Protein AF-A0A6B0SJU5-F1 (afdb_monomer_lite)

Organism: NCBI:txid72004

Sequence (114 aa):
METQFSVLLPSLSCCSQLTTFSFCGNPMSMAVLESLLHHTMGLSELSHVLYPAALESYEDVCSILHLGLLAQQHAGVKHLLCESGQLSMVWFSTNPCPHCGDQIFYDTEPILCP

InterPro domains:
  IPR050694 LRRC14/PRAME [PTHR14224] (2-102)
  IPR060377 PRAME-like, C-terminal LRR domain [PF27089] (2-110)

pLDDT: mean 80.12, std 11.14, range [38.16, 92.38]

Structure (mmCIF, N/CA/C/O backbone):
data_AF-A0A6B0SJU5-F1
#
_entry.id   AF-A0A6B0SJU5-F1
#
loop_
_atom_site.group_PDB
_atom_site.id
_atom_site.type_symbol
_atom_site.label_atom_id
_atom_site.label_alt_id
_atom_site.label_comp_id
_atom_site.label_asym_id
_atom_site.label_entity_id
_atom_site.label_seq_id
_atom_site.pdbx_PDB_ins_code
_atom_site.Cartn_x
_atom_site.Cartn_y
_atom_site.Cartn_z
_atom_site.occupancy
_atom_site.B_iso_or_equiv
_atom_site.auth_seq_id
_atom_site.auth_comp_id
_atom_site.auth_asym_id
_atom_site.auth_atom_id
_atom_site.pdbx_PDB_model_num
ATOM 1 N N . MET A 1 1 ? -4.813 1.555 -18.867 1.00 48.16 1 MET A N 1
ATOM 2 C CA . MET A 1 1 ? -4.777 0.438 -17.898 1.00 48.16 1 MET A CA 1
ATOM 3 C C . MET A 1 1 ? -5.084 0.946 -16.493 1.00 48.16 1 MET A C 1
ATOM 5 O O . MET A 1 1 ? -5.944 0.373 -15.849 1.00 48.16 1 MET A O 1
ATOM 9 N N . GLU A 1 2 ? -4.522 2.086 -16.079 1.00 57.44 2 GLU A N 1
ATOM 10 C CA . GLU A 1 2 ? -4.786 2.705 -14.764 1.00 57.44 2 GLU A CA 1
ATOM 11 C C . GLU A 1 2 ? -6.209 3.244 -14.549 1.00 57.44 2 GLU A C 1
ATOM 13 O O . GLU A 1 2 ? -6.721 3.248 -13.435 1.00 57.44 2 GLU A O 1
ATOM 18 N N . THR A 1 3 ? -6.896 3.625 -15.627 1.00 57.91 3 THR A N 1
ATOM 19 C CA . THR A 1 3 ? -8.254 4.196 -15.590 1.00 57.91 3 THR A CA 1
ATOM 20 C C . THR A 1 3 ? -9.314 3.237 -15.028 1.00 57.91 3 THR A C 1
ATOM 22 O O . THR A 1 3 ? -10.391 3.678 -14.642 1.00 57.91 3 THR A O 1
ATOM 25 N N . GLN A 1 4 ? -9.037 1.927 -14.979 1.00 69.88 4 GLN A N 1
ATOM 26 C CA . GLN A 1 4 ? -9.980 0.944 -14.434 1.00 69.88 4 GLN A CA 1
ATOM 27 C C . GLN A 1 4 ? -9.996 0.929 -12.901 1.00 69.88 4 GLN A C 1
ATOM 29 O O . GLN A 1 4 ? -11.027 0.618 -12.313 1.00 69.88 4 GLN A O 1
ATOM 34 N N . PHE A 1 5 ? -8.903 1.314 -12.235 1.00 72.00 5 PHE A N 1
ATOM 35 C CA . PHE A 1 5 ? -8.843 1.295 -10.771 1.00 72.00 5 PHE A CA 1
ATOM 36 C C . PHE A 1 5 ? -9.702 2.385 -10.141 1.00 72.00 5 PHE A C 1
ATOM 38 O O . PHE A 1 5 ? -10.348 2.145 -9.122 1.00 72.00 5 PHE A O 1
ATOM 45 N N . SER A 1 6 ? -9.814 3.538 -10.803 1.00 73.94 6 SER A N 1
ATOM 46 C CA . SER A 1 6 ? -10.707 4.619 -10.381 1.00 73.94 6 SER A CA 1
ATOM 47 C C . SER A 1 6 ? -12.173 4.181 -10.279 1.00 73.94 6 SER A C 1
ATOM 49 O O . SER A 1 6 ? -12.931 4.778 -9.523 1.00 73.94 6 SER A O 1
ATOM 51 N N . VAL A 1 7 ? -12.573 3.118 -10.987 1.00 83.19 7 VAL A N 1
ATOM 52 C CA . VAL A 1 7 ? -13.932 2.557 -10.922 1.00 83.19 7 VAL A CA 1
ATOM 53 C C . VAL A 1 7 ? -14.192 1.837 -9.594 1.00 83.19 7 VAL A C 1
ATOM 55 O O . VAL A 1 7 ? -15.330 1.797 -9.132 1.00 83.19 7 VAL A O 1
ATOM 58 N N . LEU A 1 8 ? -13.154 1.288 -8.954 1.00 83.44 8 LEU A N 1
ATOM 59 C CA . LEU A 1 8 ? -13.279 0.577 -7.678 1.00 83.44 8 LEU A CA 1
ATOM 60 C C . LEU A 1 8 ? -13.319 1.529 -6.479 1.00 83.44 8 LEU A C 1
ATOM 62 O O . LEU A 1 8 ? -13.942 1.197 -5.470 1.00 83.44 8 LEU A O 1
ATOM 66 N N . LEU A 1 9 ? -12.701 2.710 -6.597 1.00 83.94 9 LEU A N 1
ATOM 67 C CA . LEU A 1 9 ? -12.540 3.668 -5.497 1.00 83.94 9 LEU A CA 1
ATOM 68 C C . LEU A 1 9 ? -13.853 4.013 -4.774 1.00 83.94 9 LEU A C 1
ATOM 70 O O . LEU A 1 9 ? -13.870 3.919 -3.547 1.00 83.94 9 LEU A O 1
ATOM 74 N N . PRO A 1 10 ? -14.973 4.316 -5.468 1.00 86.25 10 PRO A N 1
ATOM 75 C CA . PRO A 1 10 ? -16.219 4.656 -4.784 1.00 86.25 10 PRO A CA 1
ATOM 76 C C . PRO A 1 10 ? -16.771 3.496 -3.956 1.00 86.25 10 PRO A C 1
ATOM 78 O O . PRO A 1 10 ? -17.272 3.704 -2.857 1.00 86.25 10 PRO A O 1
ATOM 81 N N . SER A 1 11 ? -16.658 2.266 -4.469 1.00 88.69 11 SER A N 1
ATOM 82 C CA . SER A 1 11 ? -17.132 1.076 -3.753 1.00 88.69 11 SER A CA 1
ATOM 83 C C . SER A 1 11 ? -16.261 0.790 -2.531 1.00 88.69 11 SER A C 1
ATOM 85 O O . SER A 1 11 ? -16.774 0.396 -1.489 1.00 88.69 11 SER A O 1
ATOM 87 N N . LEU A 1 12 ? -14.953 1.034 -2.646 1.00 87.75 12 LEU A N 1
ATOM 88 C CA . LEU A 1 12 ? -13.981 0.837 -1.574 1.00 87.75 12 LEU A CA 1
ATOM 89 C C . LEU A 1 12 ? -14.233 1.774 -0.389 1.00 87.75 12 LEU A C 1
ATOM 91 O O . LEU A 1 12 ? -14.229 1.319 0.751 1.00 87.75 12 LEU A O 1
ATOM 95 N N . SER A 1 13 ? -14.543 3.048 -0.650 1.00 86.44 13 SER A N 1
ATOM 96 C CA . SER A 1 13 ? -14.890 4.023 0.394 1.00 86.44 13 SER A CA 1
ATOM 97 C C . SER A 1 13 ? -16.158 3.662 1.179 1.00 86.44 13 SER A C 1
ATOM 99 O O . SER A 1 13 ? -16.361 4.168 2.280 1.00 86.44 13 SER A O 1
ATOM 101 N N . CYS A 1 14 ? -17.016 2.787 0.646 1.00 88.81 14 CYS A N 1
ATOM 102 C CA . CYS A 1 14 ? -18.222 2.319 1.333 1.00 88.81 14 CYS A CA 1
ATOM 103 C C . CYS A 1 14 ? -17.979 1.107 2.250 1.00 88.81 14 CYS A C 1
ATOM 105 O O . CYS A 1 14 ? -18.883 0.708 2.987 1.00 88.81 14 CYS A O 1
ATOM 107 N N . CYS A 1 15 ? -16.790 0.503 2.226 1.00 90.88 15 CYS A N 1
ATOM 108 C CA . CYS A 1 15 ? -16.480 -0.707 2.983 1.00 90.88 15 CYS A CA 1
ATOM 109 C C . CYS A 1 15 ? -16.106 -0.396 4.444 1.00 90.88 15 CYS A C 1
ATOM 111 O O . CYS A 1 15 ? -14.963 -0.580 4.849 1.00 90.88 15 CYS A O 1
ATOM 113 N N . SER A 1 16 ? -17.071 0.036 5.260 1.00 88.69 16 SER A N 1
ATOM 114 C CA . SER A 1 16 ? -16.832 0.503 6.642 1.00 88.69 16 SER A CA 1
ATOM 115 C C . SER A 1 16 ? -16.213 -0.525 7.599 1.00 88.69 16 SER A C 1
ATOM 117 O O . SER A 1 16 ? -15.637 -0.138 8.606 1.00 88.69 16 SER A O 1
ATOM 119 N N . GLN A 1 17 ? -16.322 -1.820 7.294 1.00 92.19 17 GLN A N 1
ATOM 120 C CA . GLN A 1 17 ? -15.756 -2.915 8.094 1.00 92.19 17 GLN A CA 1
ATOM 121 C C . GLN A 1 17 ? -14.435 -3.456 7.520 1.00 92.19 17 GLN A C 1
ATOM 123 O O . GLN A 1 17 ? -13.963 -4.510 7.942 1.00 92.19 17 GLN A O 1
ATOM 128 N N . LEU A 1 18 ? -13.861 -2.799 6.507 1.00 92.38 18 LEU A N 1
ATOM 129 C CA . LEU A 1 18 ? -12.614 -3.243 5.894 1.00 92.38 18 LEU A CA 1
ATOM 130 C C . LEU A 1 18 ? -11.445 -2.986 6.845 1.00 92.38 18 LEU A C 1
ATOM 132 O O . LEU A 1 18 ? -11.089 -1.840 7.096 1.00 92.38 18 LEU A O 1
ATOM 136 N N . THR A 1 19 ? -10.829 -4.059 7.336 1.00 91.19 19 THR A N 1
ATOM 137 C CA . THR A 1 19 ? -9.701 -3.985 8.277 1.00 91.19 19 THR A CA 1
ATOM 138 C C . THR A 1 19 ? -8.340 -4.101 7.604 1.00 91.19 19 THR A C 1
ATOM 140 O O . THR A 1 19 ? -7.353 -3.543 8.086 1.00 91.19 19 THR A O 1
ATOM 143 N N . THR A 1 20 ? -8.282 -4.810 6.477 1.00 90.31 20 THR A N 1
ATOM 144 C CA . THR A 1 20 ? -7.061 -5.049 5.711 1.00 90.31 20 THR A CA 1
ATOM 145 C C . THR A 1 20 ? -7.322 -4.826 4.233 1.00 90.31 20 THR A C 1
ATOM 147 O O . THR A 1 20 ? -8.302 -5.331 3.685 1.00 90.31 20 THR A O 1
ATOM 150 N N . PHE A 1 21 ? -6.420 -4.105 3.577 1.00 88.25 21 PHE A N 1
ATOM 151 C CA . PHE A 1 21 ? -6.469 -3.857 2.145 1.00 88.25 21 PHE A CA 1
ATOM 152 C C . PHE A 1 21 ? -5.109 -4.143 1.509 1.00 88.25 21 PHE A C 1
ATOM 154 O O . PHE A 1 21 ? -4.077 -3.740 2.037 1.00 88.25 21 PHE A O 1
ATOM 161 N N . SER A 1 22 ? -5.094 -4.845 0.376 1.00 88.12 22 SER A N 1
ATOM 162 C CA . SER A 1 22 ? -3.869 -5.135 -0.368 1.00 88.12 22 SER A CA 1
ATOM 163 C C . SER A 1 22 ? -4.080 -4.888 -1.851 1.00 88.12 22 SER A C 1
ATOM 165 O O . SER A 1 22 ? -5.070 -5.337 -2.429 1.00 88.12 22 SER A O 1
ATOM 167 N N . PHE A 1 23 ? -3.121 -4.198 -2.458 1.00 84.31 23 PHE A N 1
ATOM 168 C CA . PHE A 1 23 ? -3.067 -3.953 -3.896 1.00 84.31 23 PHE A CA 1
ATOM 169 C C . PHE A 1 23 ? -1.802 -4.519 -4.554 1.00 84.31 23 PHE A C 1
ATOM 171 O O . PHE A 1 23 ? -1.508 -4.224 -5.713 1.00 84.31 23 PHE A O 1
ATOM 178 N N . CYS A 1 24 ? -1.057 -5.343 -3.816 1.00 83.06 24 CYS A N 1
ATOM 179 C CA . CYS A 1 24 ? 0.188 -5.968 -4.248 1.00 83.06 24 CYS A CA 1
ATOM 180 C C . CYS A 1 24 ? 0.016 -6.751 -5.557 1.00 83.06 24 CYS A C 1
ATOM 182 O O . CYS A 1 24 ? -1.055 -7.283 -5.850 1.00 83.06 24 CYS A O 1
ATOM 184 N N . GLY A 1 25 ? 1.084 -6.826 -6.352 1.00 77.44 25 GLY A N 1
ATOM 185 C CA . GLY A 1 25 ? 1.071 -7.510 -7.648 1.00 77.44 25 GLY A CA 1
ATOM 186 C C . GLY A 1 25 ? 0.380 -6.750 -8.787 1.00 77.44 25 GLY A C 1
ATOM 187 O O . GLY A 1 25 ? 0.327 -7.274 -9.898 1.00 77.44 25 GLY A O 1
ATOM 188 N N . ASN A 1 26 ? -0.111 -5.528 -8.550 1.00 81.75 26 ASN A N 1
ATOM 189 C CA . ASN A 1 26 ? -0.666 -4.667 -9.593 1.00 81.75 26 ASN A CA 1
ATOM 190 C C . ASN A 1 26 ? 0.296 -3.507 -9.897 1.00 81.75 26 ASN A C 1
ATOM 192 O O . ASN A 1 26 ? 0.717 -2.824 -8.961 1.00 81.75 26 ASN A O 1
ATOM 196 N N . PRO A 1 27 ? 0.618 -3.238 -11.178 1.00 79.25 27 PRO A N 1
ATOM 197 C CA . PRO A 1 27 ? 1.372 -2.046 -11.542 1.00 79.25 27 PRO A CA 1
ATOM 198 C C . PRO A 1 27 ? 0.543 -0.797 -11.226 1.00 79.25 27 PRO A C 1
ATOM 200 O O . PRO A 1 27 ? -0.642 -0.727 -11.560 1.00 79.25 27 PRO A O 1
ATOM 203 N N . MET A 1 28 ? 1.172 0.184 -10.585 1.00 83.81 28 MET A N 1
ATOM 204 C CA . MET A 1 28 ? 0.498 1.372 -10.067 1.00 83.81 28 MET A CA 1
ATOM 205 C C . MET A 1 28 ? 1.402 2.596 -10.203 1.00 83.81 28 MET A C 1
ATOM 207 O O . MET A 1 28 ? 2.549 2.542 -9.773 1.00 83.81 28 MET A O 1
ATOM 211 N N . SER A 1 29 ? 0.901 3.691 -10.774 1.00 86.19 29 SER A N 1
ATOM 212 C CA . SER A 1 29 ? 1.563 4.997 -10.680 1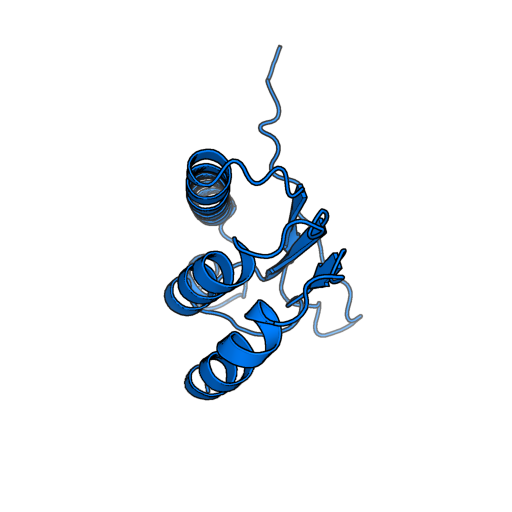.00 86.19 29 SER A CA 1
ATOM 213 C C . SER A 1 29 ? 1.347 5.645 -9.318 1.00 86.19 29 SER A C 1
ATOM 215 O O . SER A 1 29 ? 0.381 5.361 -8.600 1.00 86.19 29 SER A O 1
ATOM 217 N N . MET A 1 30 ? 2.201 6.610 -9.006 1.00 84.00 30 MET A N 1
ATOM 218 C CA . MET A 1 30 ? 2.071 7.440 -7.815 1.00 84.00 30 MET A CA 1
ATOM 219 C C . MET A 1 30 ? 0.717 8.166 -7.765 1.00 84.00 30 MET A C 1
ATOM 221 O O . MET A 1 30 ? 0.095 8.254 -6.710 1.00 84.00 30 MET A O 1
ATOM 225 N N . ALA A 1 31 ? 0.200 8.611 -8.915 1.00 84.94 31 ALA A N 1
ATOM 226 C CA . ALA A 1 31 ? -1.084 9.307 -8.989 1.00 84.94 31 ALA A CA 1
ATOM 227 C C . ALA A 1 31 ? -2.268 8.413 -8.571 1.00 84.94 31 ALA A C 1
ATOM 229 O O . ALA A 1 31 ? -3.195 8.861 -7.892 1.00 84.94 31 ALA A O 1
ATOM 230 N N . VAL A 1 32 ? -2.247 7.132 -8.955 1.00 84.38 32 VAL A N 1
ATOM 231 C CA . VAL A 1 32 ? -3.279 6.169 -8.541 1.00 84.38 32 VAL A CA 1
ATOM 232 C C . VAL A 1 32 ? -3.145 5.831 -7.058 1.00 84.38 32 VAL A C 1
ATOM 234 O O . VAL A 1 32 ? -4.165 5.724 -6.376 1.00 84.38 32 VAL A O 1
ATOM 237 N N . LEU A 1 33 ? -1.916 5.710 -6.547 1.00 85.19 33 LEU A N 1
ATOM 238 C CA . LEU A 1 33 ? -1.650 5.483 -5.125 1.00 85.19 33 LEU A CA 1
ATOM 239 C C . LEU A 1 33 ? -2.220 6.611 -4.251 1.00 85.19 33 LEU A C 1
ATOM 241 O O . LEU A 1 33 ? -2.941 6.342 -3.291 1.00 85.19 33 LEU A O 1
ATOM 245 N N . GLU A 1 34 ? -1.957 7.868 -4.609 1.00 84.00 34 GLU A N 1
ATOM 246 C CA . GLU A 1 34 ? -2.506 9.043 -3.917 1.00 84.00 34 GLU A CA 1
ATOM 247 C C . GLU A 1 34 ? -4.039 9.065 -3.961 1.00 84.00 34 GLU A C 1
ATOM 249 O O . GLU A 1 34 ? -4.701 9.327 -2.954 1.00 84.00 34 GLU A O 1
ATOM 254 N N . SER A 1 35 ? -4.623 8.725 -5.114 1.00 85.94 35 SER A N 1
ATOM 255 C CA . SER A 1 35 ? -6.075 8.626 -5.252 1.00 85.94 35 SER A CA 1
ATOM 256 C C . SER A 1 35 ? -6.663 7.531 -4.357 1.00 85.94 35 SER A C 1
ATOM 258 O O . SER A 1 35 ? -7.679 7.761 -3.700 1.00 85.94 35 SER A O 1
ATOM 260 N N . LEU A 1 36 ? -6.023 6.359 -4.285 1.00 85.62 36 LEU A N 1
ATOM 261 C CA . LEU A 1 36 ? -6.421 5.268 -3.392 1.00 85.62 36 LEU A CA 1
ATOM 262 C C . LEU A 1 36 ? -6.394 5.709 -1.933 1.00 85.62 36 LEU A C 1
ATOM 264 O O . LEU A 1 36 ? -7.390 5.518 -1.240 1.00 85.62 36 LEU A O 1
ATOM 268 N N . LEU A 1 37 ? -5.304 6.346 -1.502 1.00 83.56 37 LEU A N 1
ATOM 269 C CA . LEU A 1 37 ? -5.153 6.862 -0.143 1.00 83.56 37 LEU A CA 1
ATOM 270 C C . LEU A 1 37 ? -6.304 7.782 0.238 1.00 83.56 37 LEU A C 1
ATOM 272 O O . LEU A 1 37 ? -6.981 7.535 1.234 1.00 83.56 37 LEU A O 1
ATOM 276 N N . HIS A 1 38 ? -6.602 8.766 -0.610 1.00 84.44 38 HIS A N 1
ATOM 277 C CA . HIS A 1 38 ? -7.702 9.698 -0.380 1.00 84.44 38 HIS A CA 1
ATOM 278 C C . HIS A 1 38 ? -9.054 8.986 -0.184 1.00 84.44 38 HIS A C 1
ATOM 280 O O . HIS A 1 38 ? -9.874 9.401 0.633 1.00 84.44 38 HIS A O 1
ATOM 286 N N . HIS A 1 39 ? -9.300 7.895 -0.913 1.00 85.62 39 HIS A N 1
ATOM 287 C CA . HIS A 1 39 ? -10.554 7.142 -0.826 1.00 85.62 39 HIS A CA 1
ATOM 288 C C . HIS A 1 39 ? -10.594 6.142 0.337 1.00 85.62 39 HIS A C 1
ATOM 290 O O . HIS A 1 39 ? -11.689 5.786 0.781 1.00 85.62 39 HIS A O 1
ATOM 296 N N . THR A 1 40 ? -9.442 5.703 0.848 1.00 83.62 40 THR A N 1
ATOM 297 C CA . THR A 1 40 ? -9.343 4.797 2.004 1.00 83.62 40 THR A CA 1
ATOM 298 C C . THR A 1 40 ? -9.217 5.523 3.344 1.00 83.62 40 THR A C 1
ATOM 300 O O . THR A 1 40 ? -9.469 4.910 4.380 1.00 83.62 40 THR A O 1
ATOM 303 N N . MET A 1 41 ? -8.905 6.826 3.344 1.00 80.25 41 MET A N 1
ATOM 304 C CA . MET A 1 41 ? -8.784 7.649 4.561 1.00 80.25 41 MET A CA 1
ATOM 305 C C . MET A 1 41 ? -10.059 7.693 5.416 1.00 80.25 41 MET A C 1
ATOM 307 O O . MET A 1 41 ? -9.989 7.835 6.632 1.00 80.25 41 MET A O 1
ATOM 311 N N . GLY A 1 42 ? -11.235 7.534 4.801 1.00 80.12 42 GLY A N 1
ATOM 312 C CA . GLY A 1 42 ? -12.520 7.507 5.509 1.00 80.12 42 GLY A CA 1
ATOM 313 C C . GLY A 1 42 ? -12.869 6.170 6.178 1.00 80.12 42 GLY A C 1
ATOM 314 O O . GLY A 1 42 ? -13.910 6.075 6.828 1.00 80.12 42 GLY A O 1
ATOM 315 N N . LEU A 1 43 ? -12.050 5.129 6.006 1.00 87.62 43 LEU A N 1
ATOM 316 C CA . LEU A 1 43 ? -12.321 3.789 6.530 1.00 87.62 43 LEU A CA 1
ATOM 317 C C . LEU A 1 43 ? -11.758 3.652 7.951 1.00 87.62 43 LEU A C 1
ATOM 319 O O . LEU A 1 43 ? -10.573 3.381 8.135 1.00 87.62 43 LEU A O 1
ATOM 323 N N . SER A 1 44 ? -12.615 3.832 8.962 1.00 84.31 44 SER A N 1
ATOM 324 C CA . SER A 1 44 ? -12.209 3.867 10.378 1.00 84.31 44 SER A CA 1
ATOM 325 C C . SER A 1 44 ? -11.609 2.558 10.892 1.00 84.31 44 SER A C 1
ATOM 327 O O . SER A 1 44 ? -10.735 2.588 11.752 1.00 84.31 44 SER A O 1
ATOM 329 N N . GLU A 1 45 ? -12.059 1.419 10.363 1.00 89.06 45 GLU A N 1
ATOM 330 C CA . GLU A 1 45 ? -11.589 0.091 10.779 1.00 89.06 45 GLU A CA 1
ATOM 331 C C . GLU A 1 45 ? -10.311 -0.353 10.048 1.00 89.06 45 GLU A C 1
ATOM 333 O O . GLU A 1 45 ? -9.725 -1.386 10.387 1.00 89.06 45 GLU A O 1
ATOM 338 N N . LEU A 1 46 ? -9.857 0.415 9.048 1.00 88.44 46 LEU A N 1
ATOM 339 C CA . LEU A 1 46 ? -8.706 0.057 8.230 1.00 88.44 46 LEU A CA 1
ATOM 340 C C . LEU A 1 46 ? -7.416 0.197 9.041 1.00 88.44 46 LEU A C 1
ATOM 342 O O . LEU A 1 46 ? -6.924 1.295 9.299 1.00 88.44 46 LEU A O 1
ATOM 346 N N . SER A 1 47 ? -6.843 -0.940 9.420 1.00 87.00 47 SER A N 1
ATOM 347 C CA . SER A 1 47 ? -5.651 -1.015 10.272 1.00 87.00 47 SER A CA 1
ATOM 348 C C . SER A 1 47 ? -4.400 -1.423 9.504 1.00 87.00 47 SER A C 1
ATOM 350 O O . SER A 1 47 ? -3.298 -1.082 9.919 1.00 87.00 47 SER A O 1
ATOM 352 N N . HIS A 1 48 ? -4.557 -2.118 8.378 1.00 86.88 48 HIS A N 1
ATOM 353 C CA . HIS A 1 48 ? -3.451 -2.707 7.629 1.00 86.88 48 HIS A CA 1
ATOM 354 C C . HIS A 1 48 ? -3.613 -2.446 6.137 1.00 86.88 48 HIS A C 1
ATOM 356 O O . HIS A 1 48 ? -4.608 -2.861 5.537 1.00 86.88 48 HIS A O 1
ATOM 362 N N . VAL A 1 49 ? -2.626 -1.796 5.524 1.00 87.06 49 VAL A N 1
ATOM 363 C CA . VAL A 1 49 ? -2.651 -1.502 4.094 1.00 87.06 49 VAL A CA 1
ATOM 364 C C . VAL A 1 49 ? -1.340 -1.885 3.429 1.00 87.06 49 VAL A C 1
ATOM 366 O O . VAL A 1 49 ? -0.263 -1.482 3.856 1.00 87.06 49 VAL A O 1
ATOM 369 N N . LEU A 1 50 ? -1.445 -2.671 2.361 1.00 87.81 50 LEU A N 1
ATOM 370 C CA . LEU A 1 50 ? -0.314 -3.084 1.546 1.00 87.81 50 LEU A CA 1
ATOM 371 C C . LEU A 1 50 ? -0.442 -2.474 0.153 1.00 87.81 50 LEU A C 1
ATOM 373 O O . LEU A 1 50 ? -1.301 -2.878 -0.638 1.00 87.81 50 LEU A O 1
ATOM 377 N N . TYR A 1 51 ? 0.428 -1.517 -0.148 1.00 87.06 51 TYR A N 1
ATOM 378 C CA . TYR A 1 51 ? 0.516 -0.885 -1.457 1.00 87.06 51 TYR A CA 1
ATOM 379 C C . TYR A 1 51 ? 1.646 -1.510 -2.283 1.00 87.06 51 TYR A C 1
ATOM 381 O O . TYR A 1 51 ? 2.667 -1.912 -1.728 1.00 87.06 51 TYR A O 1
ATOM 389 N N . PRO A 1 52 ? 1.517 -1.611 -3.611 1.00 87.12 52 PRO A N 1
ATOM 390 C CA . PRO A 1 52 ? 2.666 -1.876 -4.461 1.00 87.12 52 PRO A CA 1
ATOM 391 C C . PRO A 1 52 ? 3.600 -0.662 -4.437 1.00 87.12 52 PRO A C 1
ATOM 393 O O . PRO A 1 52 ? 3.149 0.480 -4.333 1.00 87.12 52 PRO A O 1
ATOM 396 N N . ALA A 1 53 ? 4.905 -0.896 -4.555 1.00 87.12 53 ALA A N 1
ATOM 397 C CA . ALA A 1 53 ? 5.827 0.172 -4.918 1.00 87.12 53 ALA A CA 1
ATOM 398 C C . ALA A 1 53 ? 5.363 0.798 -6.239 1.00 87.12 53 ALA A C 1
ATOM 400 O O . ALA A 1 53 ? 5.050 0.072 -7.190 1.00 87.12 53 ALA A O 1
ATOM 401 N N . ALA A 1 54 ? 5.294 2.129 -6.298 1.00 87.81 54 ALA A N 1
ATOM 402 C CA .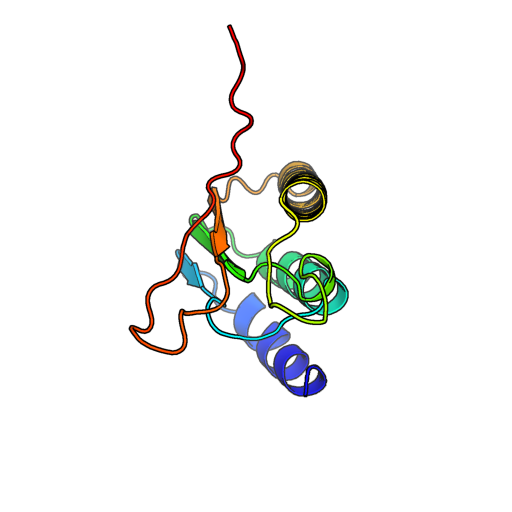 ALA A 1 54 ? 4.822 2.767 -7.515 1.00 87.81 54 ALA A CA 1
ATOM 403 C C . ALA A 1 54 ? 5.833 2.555 -8.653 1.00 87.81 54 ALA A C 1
ATOM 405 O O . ALA A 1 54 ? 7.035 2.413 -8.410 1.00 87.81 54 ALA A O 1
ATOM 406 N N . LEU A 1 55 ? 5.355 2.547 -9.895 1.00 86.31 55 LEU A N 1
ATOM 407 C CA . LEU A 1 55 ? 6.174 2.327 -11.090 1.00 86.31 55 LEU A CA 1
ATOM 408 C C . LEU A 1 55 ? 7.353 3.303 -11.174 1.00 86.31 55 LEU A C 1
ATOM 410 O O . LEU A 1 55 ? 8.436 2.927 -11.605 1.00 86.31 55 LEU A O 1
ATOM 414 N N . GLU A 1 56 ? 7.167 4.524 -10.685 1.00 87.69 56 GLU A N 1
ATOM 415 C CA . GLU A 1 56 ? 8.179 5.577 -10.634 1.00 87.69 56 GLU A CA 1
ATOM 416 C C . GLU A 1 56 ? 9.350 5.255 -9.693 1.00 87.69 56 GLU A C 1
ATOM 418 O O . GLU A 1 56 ? 10.408 5.867 -9.805 1.00 87.69 56 GLU A O 1
ATOM 423 N N . SER A 1 57 ? 9.185 4.293 -8.781 1.00 86.06 57 SER A N 1
ATOM 424 C CA . SER A 1 57 ? 10.261 3.805 -7.910 1.00 86.06 57 SER A CA 1
ATOM 425 C C . SER A 1 57 ? 11.119 2.722 -8.562 1.00 86.06 57 SER A C 1
ATOM 427 O O . SER A 1 57 ? 12.086 2.274 -7.946 1.00 86.06 57 SER A O 1
ATOM 429 N N . TYR A 1 58 ? 10.795 2.281 -9.778 1.00 84.56 58 TYR A N 1
ATOM 430 C CA . TYR A 1 58 ? 11.559 1.272 -10.500 1.00 84.56 58 TYR A CA 1
ATOM 431 C C . TYR A 1 58 ? 12.479 1.887 -11.552 1.00 84.56 58 TYR A C 1
ATOM 433 O O . TYR A 1 58 ? 12.113 2.813 -12.271 1.00 84.56 58 TYR A O 1
ATOM 441 N N . GLU A 1 59 ? 13.668 1.307 -11.697 1.00 79.38 59 GLU A N 1
ATOM 442 C CA . GLU A 1 59 ? 14.513 1.546 -12.861 1.00 79.38 59 GLU A CA 1
ATOM 443 C C . GLU A 1 59 ? 13.954 0.784 -14.076 1.00 79.38 59 GLU A C 1
ATOM 445 O O . GLU A 1 59 ? 13.842 -0.449 -14.062 1.00 79.38 59 GLU A O 1
ATOM 450 N N . ASP A 1 60 ? 13.634 1.542 -15.129 1.00 68.25 60 ASP A N 1
ATOM 451 C CA . ASP A 1 60 ? 12.857 1.164 -16.327 1.00 68.25 60 ASP A CA 1
ATOM 452 C C . ASP A 1 60 ? 13.325 -0.136 -17.021 1.00 68.25 60 ASP A C 1
ATOM 454 O O . ASP A 1 60 ? 12.539 -0.864 -17.620 1.00 68.25 60 ASP A O 1
ATOM 458 N N . VAL A 1 61 ? 14.613 -0.478 -16.911 1.00 57.28 61 VAL A N 1
ATOM 459 C CA . VAL A 1 61 ? 15.228 -1.571 -17.687 1.00 57.28 61 VAL A CA 1
ATOM 460 C C . VAL A 1 61 ? 15.296 -2.900 -16.925 1.00 57.28 61 VAL A C 1
ATOM 462 O O . VAL A 1 61 ? 15.288 -3.960 -17.548 1.00 57.28 61 VAL A O 1
ATOM 465 N N . CYS A 1 62 ? 15.343 -2.878 -15.589 1.00 61.03 62 CYS A N 1
ATOM 466 C CA . CYS A 1 62 ? 15.631 -4.082 -14.795 1.00 61.03 62 CYS A CA 1
ATOM 467 C C . CYS A 1 62 ? 14.600 -4.380 -13.700 1.00 61.03 62 CYS A C 1
ATOM 469 O O . CYS A 1 62 ? 14.784 -5.344 -12.959 1.00 61.03 62 CYS A O 1
ATOM 471 N N . SER A 1 63 ? 13.544 -3.562 -13.554 1.00 70.69 63 SER A N 1
ATOM 472 C CA . SER A 1 63 ? 12.624 -3.649 -12.403 1.00 70.69 63 SER A CA 1
ATOM 473 C C . SER A 1 63 ? 13.365 -3.621 -11.057 1.00 70.69 63 SER A C 1
ATOM 475 O O . SER A 1 63 ? 12.902 -4.180 -10.062 1.00 70.69 63 SER A O 1
ATOM 477 N N . ILE A 1 64 ? 14.528 -2.963 -11.025 1.00 78.69 64 ILE A N 1
ATOM 478 C CA . ILE A 1 64 ? 15.289 -2.744 -9.799 1.00 78.69 64 ILE A CA 1
ATOM 479 C C . ILE A 1 64 ? 14.591 -1.626 -9.041 1.00 78.69 64 ILE A C 1
ATOM 481 O O . ILE A 1 64 ? 14.333 -0.557 -9.592 1.00 78.69 64 ILE A O 1
ATOM 485 N N . LEU A 1 65 ? 14.259 -1.895 -7.783 1.00 83.81 65 LEU A N 1
ATOM 486 C CA . LEU A 1 65 ? 13.593 -0.927 -6.930 1.00 83.81 65 LEU A CA 1
ATOM 487 C C . LEU A 1 65 ? 14.607 0.081 -6.382 1.00 83.81 65 LEU A C 1
ATOM 489 O O . LEU A 1 65 ? 15.530 -0.283 -5.651 1.00 83.81 65 LEU A O 1
ATOM 493 N N . HIS A 1 66 ? 14.402 1.357 -6.685 1.00 87.38 66 HIS A N 1
ATOM 494 C CA . HIS A 1 66 ? 15.189 2.443 -6.130 1.00 87.38 66 HIS A CA 1
ATOM 495 C C . HIS A 1 66 ? 14.701 2.770 -4.711 1.00 87.38 66 HIS A C 1
ATOM 497 O O . HIS A 1 66 ? 13.777 3.560 -4.501 1.00 87.38 66 HIS A O 1
ATOM 503 N N . LEU A 1 67 ? 15.356 2.174 -3.711 1.00 83.25 67 LEU A N 1
ATOM 504 C CA . LEU A 1 67 ? 14.963 2.267 -2.297 1.00 83.25 67 LEU A CA 1
ATOM 505 C C . LEU A 1 67 ? 14.826 3.708 -1.781 1.00 83.25 67 LEU A C 1
ATOM 507 O O . LEU A 1 67 ? 13.980 3.975 -0.934 1.00 83.25 67 LEU A O 1
ATOM 511 N N . GLY A 1 68 ? 15.612 4.654 -2.308 1.00 85.12 68 GLY A N 1
ATOM 512 C CA . GLY A 1 68 ? 15.492 6.066 -1.937 1.00 85.12 68 GLY A CA 1
ATOM 513 C C . GLY A 1 68 ? 14.188 6.719 -2.412 1.00 85.12 68 GLY A C 1
ATOM 514 O O . 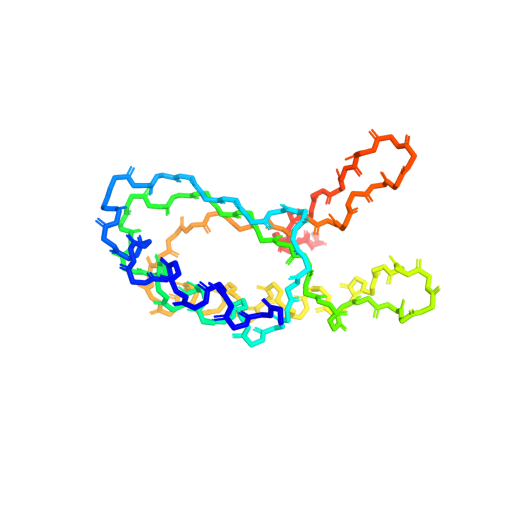GLY A 1 68 ? 13.621 7.531 -1.688 1.00 85.12 68 GLY A O 1
ATOM 515 N N . LEU A 1 69 ? 13.683 6.331 -3.591 1.00 86.69 69 LEU A N 1
ATOM 516 C CA . LEU A 1 69 ? 12.409 6.839 -4.117 1.00 86.69 69 LEU A CA 1
ATOM 517 C C . LEU A 1 69 ? 11.252 6.177 -3.374 1.00 86.69 69 LEU A C 1
ATOM 519 O O . LEU A 1 69 ? 10.336 6.863 -2.935 1.00 86.69 69 LEU A O 1
ATOM 523 N N . LEU A 1 70 ? 11.361 4.872 -3.110 1.00 86.12 70 LEU A N 1
ATOM 524 C CA . LEU A 1 70 ? 10.405 4.157 -2.271 1.00 86.12 70 LEU A CA 1
ATOM 525 C C . LEU A 1 70 ? 10.267 4.799 -0.882 1.00 86.12 70 LEU A C 1
ATOM 527 O O . LEU A 1 70 ? 9.156 5.018 -0.406 1.00 86.12 70 LEU A O 1
ATOM 531 N N . ALA A 1 71 ? 11.388 5.142 -0.242 1.00 85.19 71 ALA A N 1
ATOM 532 C CA . ALA A 1 71 ? 11.379 5.802 1.061 1.00 85.19 71 ALA A CA 1
ATOM 533 C C . ALA A 1 71 ? 10.688 7.177 1.011 1.00 85.19 71 ALA A C 1
ATOM 535 O O . ALA A 1 71 ? 9.937 7.518 1.925 1.00 85.19 71 ALA A O 1
ATOM 536 N N . GLN A 1 72 ? 10.897 7.950 -0.062 1.00 85.69 72 GLN A N 1
ATOM 537 C CA . GLN A 1 72 ? 10.193 9.218 -0.281 1.00 85.69 72 GLN A CA 1
ATOM 538 C C . GLN A 1 72 ? 8.687 9.010 -0.468 1.00 85.69 72 GLN A C 1
ATOM 540 O O . GLN A 1 72 ? 7.896 9.732 0.138 1.00 85.69 72 GLN A O 1
ATOM 545 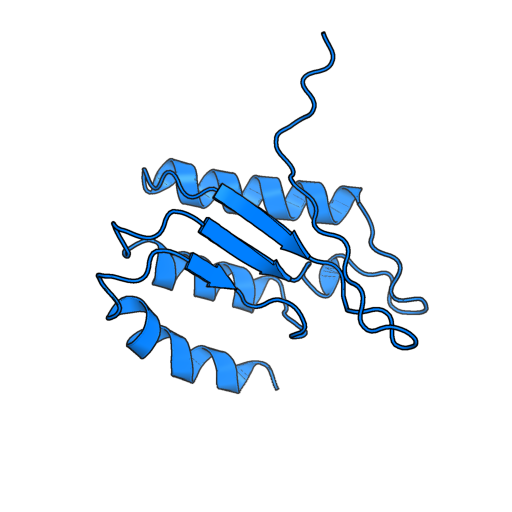N N . GLN A 1 73 ? 8.287 8.005 -1.251 1.00 83.81 73 GLN A N 1
ATOM 546 C CA . GLN A 1 73 ? 6.879 7.656 -1.441 1.00 83.81 73 GLN A CA 1
ATOM 547 C C . GLN A 1 73 ? 6.228 7.281 -0.115 1.00 83.81 73 GLN A C 1
ATOM 549 O O . GLN A 1 73 ? 5.205 7.854 0.252 1.00 83.81 73 GLN A O 1
ATOM 554 N N . HIS A 1 74 ? 6.857 6.391 0.651 1.00 83.50 74 HIS A N 1
ATOM 555 C CA . HIS A 1 74 ? 6.349 6.001 1.958 1.00 83.50 74 HIS A CA 1
ATOM 556 C C . HIS A 1 74 ? 6.232 7.188 2.920 1.00 83.50 74 HIS A C 1
ATOM 558 O O . HIS A 1 74 ? 5.225 7.311 3.615 1.00 83.50 74 HIS A O 1
ATOM 564 N N . ALA A 1 75 ? 7.217 8.092 2.945 1.00 85.31 75 ALA A N 1
ATOM 565 C CA . ALA A 1 75 ? 7.140 9.300 3.760 1.00 85.31 75 ALA A CA 1
ATOM 566 C C . ALA A 1 75 ? 5.940 10.184 3.374 1.00 85.31 75 ALA A C 1
ATOM 568 O O . ALA A 1 75 ? 5.243 10.672 4.264 1.00 85.31 75 ALA A O 1
ATOM 569 N N . GLY A 1 76 ? 5.663 10.343 2.075 1.00 85.62 76 GLY A N 1
ATOM 570 C CA . GLY A 1 76 ? 4.492 11.071 1.579 1.00 85.62 76 GLY A CA 1
ATOM 571 C C . GLY A 1 76 ? 3.172 10.418 1.996 1.00 85.62 76 GLY A C 1
ATOM 572 O O . GLY A 1 76 ? 2.296 11.086 2.541 1.00 85.62 76 GLY A O 1
ATOM 573 N N . VAL A 1 77 ? 3.059 9.097 1.833 1.00 83.50 77 VAL A N 1
ATOM 574 C CA . VAL A 1 77 ? 1.879 8.330 2.262 1.00 83.50 77 VAL A CA 1
ATOM 575 C C . VAL A 1 77 ? 1.650 8.449 3.768 1.00 83.50 77 VAL A C 1
ATOM 577 O O . VAL A 1 77 ? 0.541 8.740 4.213 1.00 83.50 77 VAL A O 1
ATOM 580 N N . LYS A 1 78 ? 2.707 8.274 4.563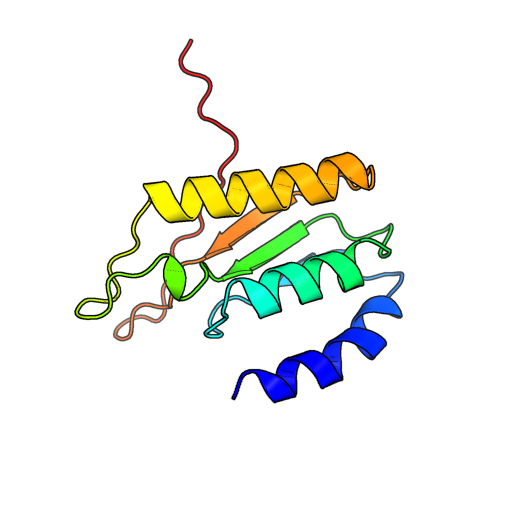 1.00 82.19 78 LYS A N 1
ATOM 581 C CA . LYS A 1 78 ? 2.638 8.388 6.020 1.00 82.19 78 LYS A CA 1
ATOM 582 C C . LYS A 1 78 ? 2.216 9.789 6.454 1.00 82.19 78 LYS A C 1
ATOM 584 O O . LYS A 1 78 ? 1.426 9.915 7.383 1.00 82.19 78 LYS A O 1
ATOM 589 N N . HIS A 1 79 ? 2.706 10.829 5.779 1.00 83.81 79 HIS A N 1
ATOM 590 C CA . HIS A 1 79 ? 2.307 12.204 6.060 1.00 83.81 79 HIS A CA 1
ATOM 591 C C . HIS A 1 79 ? 0.799 12.410 5.861 1.00 83.81 79 HIS A C 1
ATOM 593 O O . HIS A 1 79 ? 0.138 12.874 6.787 1.00 83.81 79 HIS A O 1
ATOM 599 N N . LEU A 1 80 ? 0.247 11.967 4.726 1.00 81.94 80 LEU A N 1
ATOM 600 C CA . LEU A 1 80 ? -1.191 12.061 4.434 1.00 81.94 80 LEU A CA 1
ATOM 601 C C . LEU A 1 80 ? -2.046 11.317 5.472 1.00 81.94 80 LEU A C 1
ATOM 603 O O . LEU A 1 80 ? -3.062 11.830 5.943 1.00 81.94 80 LEU A O 1
ATOM 607 N N . LEU A 1 81 ? -1.615 10.120 5.879 1.00 79.38 81 LEU A N 1
ATOM 608 C CA . LEU A 1 81 ? -2.308 9.351 6.914 1.00 79.38 81 LEU A CA 1
ATOM 609 C C . LEU A 1 81 ? -2.262 10.060 8.271 1.00 79.38 81 LEU A C 1
ATOM 611 O O . LEU A 1 81 ? -3.297 10.188 8.928 1.00 79.38 81 LEU A O 1
ATOM 615 N N . CYS A 1 82 ? -1.104 10.605 8.658 1.00 81.00 82 CYS A N 1
ATOM 616 C CA . CYS A 1 82 ? -0.972 11.406 9.873 1.00 81.00 82 CYS A CA 1
ATOM 617 C C . CYS A 1 82 ? -1.893 12.634 9.866 1.00 81.00 82 CYS A C 1
ATOM 619 O O . CYS A 1 82 ? -2.531 12.903 10.882 1.00 81.00 82 CYS A O 1
ATOM 621 N N . GLU A 1 83 ? -2.002 13.356 8.746 1.00 81.38 83 GLU A N 1
ATOM 622 C CA . GLU A 1 83 ? -2.902 14.512 8.622 1.00 81.38 83 GLU A CA 1
ATOM 623 C C . GLU A 1 83 ? -4.381 14.129 8.780 1.00 81.38 83 GLU A C 1
ATOM 625 O O . GLU A 1 83 ? -5.162 14.897 9.338 1.00 81.38 83 GLU A O 1
ATOM 630 N N . SER A 1 84 ? -4.766 12.922 8.356 1.00 75.38 84 SER A N 1
ATOM 631 C CA . SER A 1 84 ? -6.128 12.403 8.558 1.00 75.38 84 SER A CA 1
ATOM 632 C C . SER A 1 84 ? -6.410 11.833 9.944 1.00 75.38 84 SER A C 1
ATOM 634 O O . SER A 1 84 ? -7.556 11.507 10.247 1.00 75.38 84 SER A O 1
ATOM 636 N N . GLY A 1 85 ? -5.385 11.687 10.788 1.00 75.56 85 GLY A N 1
ATOM 637 C CA . GLY A 1 85 ? -5.498 10.996 12.072 1.00 75.56 85 GLY A CA 1
ATOM 638 C C . GLY A 1 85 ? -5.694 9.479 11.948 1.00 75.56 85 GLY A C 1
ATOM 639 O O . GLY A 1 85 ? -6.007 8.827 12.944 1.00 75.56 85 GLY A O 1
ATOM 640 N N . GLN A 1 86 ? -5.511 8.909 10.753 1.00 74.31 86 GLN A N 1
ATOM 641 C CA . GLN A 1 86 ? -5.618 7.475 10.518 1.00 74.31 86 GLN A CA 1
ATOM 642 C C . GLN A 1 86 ? -4.320 6.774 10.945 1.00 74.31 86 GLN A C 1
ATOM 644 O O . GLN A 1 86 ? -3.228 7.109 10.488 1.00 74.31 86 GLN A O 1
ATOM 649 N N . LEU A 1 87 ? -4.438 5.784 11.831 1.00 66.44 87 LEU A N 1
ATOM 650 C CA . LEU A 1 87 ? -3.317 4.992 12.351 1.00 66.44 87 LEU A CA 1
ATOM 651 C C . LEU A 1 87 ? -3.232 3.632 11.645 1.00 66.44 87 LEU A C 1
ATOM 653 O O . LEU A 1 87 ? -3.247 2.585 12.291 1.00 66.44 87 LEU A O 1
ATOM 657 N N . SER A 1 88 ? -3.184 3.638 10.314 1.00 76.56 88 SER A N 1
ATOM 658 C CA . SER A 1 88 ? -3.002 2.406 9.541 1.00 76.56 88 SER A CA 1
ATOM 659 C C . SER A 1 88 ? -1.520 2.059 9.413 1.00 76.56 88 SER A C 1
ATOM 661 O O . SER A 1 88 ? -0.682 2.919 9.137 1.00 76.56 88 SER A O 1
ATOM 663 N N . MET A 1 89 ? -1.202 0.778 9.572 1.00 80.50 89 MET A N 1
ATOM 664 C CA . MET A 1 89 ? 0.105 0.218 9.255 1.00 80.50 89 MET A CA 1
ATOM 665 C C . MET A 1 89 ? 0.231 0.084 7.736 1.00 80.50 89 MET A C 1
ATOM 667 O O . MET A 1 89 ? -0.634 -0.518 7.095 1.00 80.50 89 MET A O 1
ATOM 671 N N . VAL A 1 90 ? 1.281 0.677 7.164 1.00 82.94 90 VAL A N 1
ATOM 672 C CA . VAL A 1 90 ? 1.497 0.740 5.715 1.00 82.94 90 VAL A CA 1
ATOM 673 C C . VAL A 1 90 ? 2.743 -0.034 5.335 1.00 82.94 90 VAL A C 1
ATOM 675 O O . VAL A 1 90 ? 3.828 0.252 5.832 1.00 82.94 90 VAL A O 1
ATOM 678 N N . TRP A 1 91 ? 2.591 -0.947 4.381 1.00 84.69 91 TRP A N 1
ATOM 679 C CA . TRP A 1 91 ? 3.704 -1.663 3.770 1.00 84.69 91 TRP A CA 1
ATOM 680 C C . TRP A 1 91 ? 3.735 -1.460 2.268 1.00 84.69 91 TRP A C 1
ATOM 682 O O . TRP A 1 91 ? 2.690 -1.362 1.622 1.00 84.69 91 TRP A O 1
ATOM 692 N N . PHE A 1 92 ? 4.945 -1.477 1.713 1.00 86.94 92 PHE A N 1
ATOM 693 C CA . PHE A 1 92 ? 5.156 -1.468 0.272 1.00 86.94 92 PHE A CA 1
ATOM 694 C C . PHE A 1 92 ? 5.669 -2.815 -0.225 1.00 86.94 92 PHE A C 1
ATOM 696 O O . PHE A 1 92 ? 6.652 -3.331 0.298 1.00 86.94 92 PHE A O 1
ATOM 703 N N . SER A 1 93 ? 5.040 -3.386 -1.251 1.00 87.62 93 SER A N 1
ATOM 704 C CA . SER A 1 93 ? 5.486 -4.636 -1.871 1.00 87.62 93 SER A CA 1
ATOM 705 C C . SER A 1 93 ? 6.267 -4.394 -3.156 1.00 87.62 93 SER A C 1
ATOM 707 O O . SER A 1 93 ? 5.909 -3.530 -3.959 1.00 87.62 93 SER A O 1
ATOM 709 N N . THR A 1 94 ? 7.276 -5.222 -3.417 1.00 84.94 94 THR A N 1
ATOM 710 C CA . THR A 1 94 ? 7.865 -5.317 -4.756 1.00 84.94 94 THR A CA 1
ATOM 711 C C . THR A 1 94 ? 6.899 -5.958 -5.746 1.00 84.94 94 THR A C 1
ATOM 713 O O . THR A 1 94 ? 5.983 -6.684 -5.362 1.00 84.94 94 THR A O 1
ATOM 716 N N . ASN A 1 95 ? 7.174 -5.793 -7.039 1.00 81.44 95 ASN A N 1
ATOM 717 C CA . ASN A 1 95 ? 6.651 -6.693 -8.055 1.00 81.44 95 ASN A CA 1
ATOM 718 C C . ASN A 1 95 ? 7.026 -8.152 -7.727 1.00 81.44 95 ASN A C 1
ATOM 720 O O . ASN A 1 95 ? 8.124 -8.400 -7.209 1.00 81.44 95 ASN A O 1
ATOM 724 N N . PRO A 1 96 ? 6.135 -9.117 -8.016 1.00 80.38 96 PRO A N 1
ATOM 725 C CA . PRO A 1 96 ? 6.429 -10.530 -7.838 1.00 80.38 96 PRO A CA 1
ATOM 726 C C . PRO A 1 96 ? 7.571 -10.979 -8.738 1.00 80.38 96 PRO A C 1
ATOM 728 O O . PRO A 1 96 ? 7.650 -10.604 -9.909 1.00 80.38 96 PRO A O 1
ATOM 731 N N . CYS A 1 97 ? 8.433 -11.836 -8.195 1.00 79.69 97 CYS A N 1
ATOM 732 C CA . CYS A 1 97 ? 9.447 -12.528 -8.970 1.00 79.69 97 CYS A CA 1
ATOM 733 C C . CYS A 1 97 ? 8.768 -13.329 -10.095 1.00 79.69 97 CYS A C 1
ATOM 735 O O . CYS A 1 97 ? 7.907 -14.163 -9.806 1.00 79.69 97 CYS A O 1
ATOM 737 N N . PRO A 1 98 ? 9.164 -13.162 -11.368 1.00 77.44 98 PRO A N 1
ATOM 738 C CA . PRO A 1 98 ? 8.522 -13.861 -12.482 1.00 77.44 98 PRO A CA 1
ATOM 739 C C . PRO A 1 98 ? 8.756 -15.381 -12.459 1.00 77.44 98 PRO A C 1
ATOM 741 O O . PRO A 1 98 ? 8.043 -16.119 -13.133 1.00 77.44 98 PRO A O 1
ATOM 744 N N . HIS A 1 99 ? 9.748 -15.857 -11.697 1.00 81.31 99 HIS A N 1
ATOM 745 C CA . HIS A 1 99 ? 10.101 -17.275 -11.617 1.00 81.31 99 HIS A CA 1
ATOM 746 C C . HIS A 1 99 ? 9.413 -18.021 -10.467 1.00 81.31 99 HIS A C 1
ATOM 748 O O . HIS A 1 99 ? 9.038 -19.176 -10.653 1.00 81.31 99 HIS A O 1
ATOM 754 N N . CYS A 1 100 ? 9.255 -17.396 -9.294 1.00 86.31 100 CYS A N 1
ATOM 755 C CA . CYS A 1 100 ? 8.673 -18.045 -8.109 1.00 86.31 100 CYS A CA 1
ATOM 756 C C . CYS A 1 100 ? 7.418 -17.356 -7.551 1.00 86.31 100 CYS A C 1
ATOM 758 O O . CYS A 1 100 ? 6.724 -17.951 -6.737 1.00 86.31 100 CYS A O 1
ATOM 760 N N . GLY A 1 101 ? 7.095 -16.138 -7.992 1.00 81.25 101 GLY A N 1
ATOM 761 C CA . GLY A 1 101 ? 5.951 -15.362 -7.502 1.00 81.25 101 GLY A CA 1
ATOM 762 C C . GLY A 1 101 ? 6.191 -14.627 -6.180 1.00 81.25 101 GLY A C 1
ATOM 763 O O . GLY A 1 101 ? 5.337 -13.837 -5.775 1.00 81.25 101 GLY A O 1
ATOM 764 N N . ASP A 1 102 ? 7.341 -14.840 -5.535 1.00 82.19 102 ASP A N 1
ATOM 765 C CA . ASP A 1 102 ? 7.671 -14.209 -4.256 1.00 82.19 102 ASP A CA 1
ATOM 766 C C . ASP A 1 102 ? 7.781 -12.686 -4.378 1.00 82.19 102 ASP A C 1
ATOM 768 O O . ASP A 1 102 ? 8.242 -12.152 -5.390 1.00 82.19 102 ASP A O 1
ATOM 772 N N . GLN A 1 103 ? 7.376 -11.989 -3.317 1.00 84.00 103 GLN A N 1
ATOM 773 C CA . GLN A 1 103 ? 7.426 -10.533 -3.193 1.00 84.00 103 GLN A CA 1
ATOM 774 C C . GLN A 1 103 ? 8.120 -10.159 -1.890 1.00 84.00 103 GLN A C 1
ATOM 776 O O . GLN A 1 103 ? 7.962 -10.834 -0.872 1.00 84.00 103 GLN A O 1
ATOM 781 N N . ILE A 1 104 ? 8.876 -9.066 -1.922 1.00 84.50 104 ILE A N 1
ATOM 782 C CA . ILE A 1 104 ? 9.485 -8.487 -0.729 1.00 84.50 104 ILE A CA 1
ATOM 783 C C . ILE A 1 104 ? 8.565 -7.374 -0.239 1.00 84.50 104 ILE A C 1
ATOM 785 O O . ILE A 1 104 ? 8.116 -6.545 -1.029 1.00 84.50 104 ILE A O 1
ATOM 789 N N . PHE A 1 105 ? 8.302 -7.361 1.064 1.00 85.81 105 PHE A N 1
ATOM 790 C CA . PHE A 1 105 ? 7.538 -6.312 1.725 1.00 85.81 105 PHE A CA 1
ATOM 791 C C . PHE A 1 105 ? 8.488 -5.436 2.531 1.00 85.81 105 PHE A C 1
ATOM 793 O O . PHE A 1 105 ? 9.276 -5.934 3.335 1.00 85.81 105 PHE A O 1
ATOM 800 N N . TYR A 1 106 ? 8.404 -4.135 2.301 1.00 82.31 106 TYR A N 1
ATOM 801 C CA . TYR A 1 106 ? 9.131 -3.127 3.043 1.00 82.31 106 TYR A CA 1
ATOM 802 C C . TYR A 1 106 ? 8.198 -2.537 4.085 1.00 82.31 106 TYR A C 1
ATOM 804 O O . TYR A 1 106 ? 7.219 -1.861 3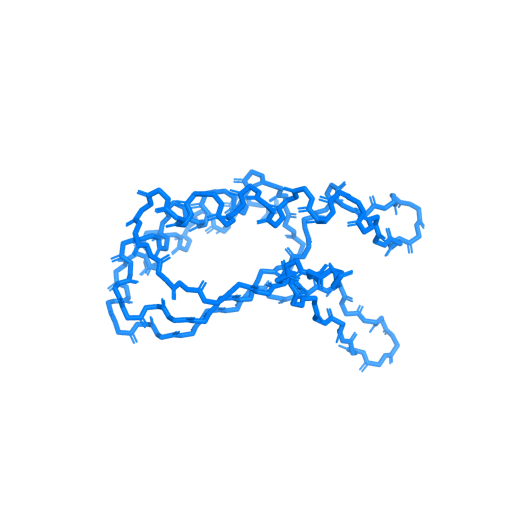.758 1.00 82.31 106 TYR A O 1
ATOM 812 N N . ASP A 1 107 ? 8.521 -2.831 5.339 1.00 75.31 107 ASP A N 1
ATOM 813 C CA . ASP A 1 107 ? 8.126 -1.989 6.452 1.00 75.31 107 ASP A CA 1
ATOM 814 C C . ASP A 1 107 ? 9.110 -0.828 6.505 1.00 75.31 107 ASP A C 1
ATOM 816 O O . ASP A 1 107 ? 10.325 -1.020 6.578 1.00 75.31 107 ASP A O 1
ATOM 820 N N . THR A 1 108 ? 8.589 0.377 6.362 1.00 59.50 108 THR A N 1
ATOM 821 C CA . THR A 1 108 ? 9.396 1.595 6.317 1.00 59.50 108 THR A CA 1
ATOM 822 C C . THR A 1 108 ? 9.082 2.480 7.512 1.00 59.50 108 THR A C 1
ATOM 824 O O . THR A 1 108 ? 9.144 3.709 7.430 1.00 59.50 108 THR A O 1
ATOM 827 N N . GLU A 1 109 ? 8.808 1.880 8.675 1.00 58.50 109 GLU A N 1
ATOM 828 C CA . GLU A 1 109 ? 9.208 2.538 9.915 1.00 58.50 109 GLU A CA 1
ATOM 829 C C . GLU A 1 109 ? 10.677 2.973 9.773 1.00 58.50 109 GLU A C 1
ATOM 831 O O . GLU A 1 109 ? 11.519 2.172 9.351 1.00 58.50 109 GLU A O 1
ATOM 836 N N . PRO A 1 110 ? 11.015 4.252 10.029 1.00 48.50 110 PRO A N 1
ATOM 837 C CA . PRO A 1 110 ? 12.408 4.649 9.996 1.00 48.50 110 PRO A CA 1
ATOM 838 C C . PRO A 1 110 ? 13.144 3.751 10.985 1.00 48.50 110 PRO A C 1
ATOM 840 O O . PRO A 1 110 ? 12.781 3.701 12.161 1.00 48.50 110 PRO A O 1
ATOM 843 N N . ILE A 1 111 ? 14.176 3.049 10.515 1.00 46.28 111 ILE A N 1
ATOM 844 C CA . ILE A 1 111 ? 15.169 2.480 11.417 1.00 46.28 111 ILE A CA 1
ATOM 845 C C . ILE A 1 111 ? 15.773 3.695 12.114 1.00 46.28 111 ILE A C 1
ATOM 847 O O . ILE A 1 111 ? 16.609 4.401 11.550 1.00 46.28 111 ILE A O 1
ATOM 851 N N . LEU A 1 112 ? 15.268 4.009 13.305 1.00 42.28 112 LEU A N 1
ATOM 852 C CA . LEU A 1 112 ? 15.880 4.982 14.186 1.00 42.28 112 LEU A CA 1
ATOM 853 C C . LEU A 1 112 ? 17.229 4.372 14.560 1.00 42.28 112 LEU A C 1
ATOM 855 O O . LEU A 1 112 ? 17.300 3.486 15.411 1.00 42.28 112 LEU A O 1
ATOM 859 N N . CYS A 1 113 ? 18.289 4.771 13.856 1.00 38.16 113 CYS A N 1
ATOM 860 C CA . CYS A 1 113 ? 19.641 4.488 14.307 1.00 38.16 113 CYS A CA 1
ATOM 861 C C . CYS A 1 113 ? 19.771 5.070 15.729 1.00 38.16 113 CYS A C 1
ATOM 863 O O . CYS A 1 113 ? 19.453 6.253 15.892 1.00 38.16 113 CYS A O 1
ATOM 865 N N . PRO A 1 114 ? 20.156 4.268 16.739 1.00 43.31 114 PRO A N 1
ATOM 866 C CA . PRO A 1 114 ? 20.392 4.771 18.089 1.00 43.31 114 PRO A CA 1
ATOM 867 C C . PRO A 1 114 ? 21.533 5.793 18.140 1.00 43.31 114 PRO A C 1
ATOM 869 O O . PRO A 1 114 ? 22.433 5.737 17.267 1.00 43.31 114 PRO A O 1
#

Radius of gyration: 14.19 Å; chains: 1; bounding box: 39×33×36 Å

Foldseek 3Di:
DLVVLVVCLVVLLVCQQDQEEEPAQDAAALVSVVSNLVSCLNRQNHAEYEEEQHPVQADPPPLDGNVVVSLVSVVVSVVSSVVSVHNHQYWYWRNADPPPRDIDIDRPPPPPDD

Secondary structure (DSSP, 8-state):
-GGGGGGTHHHHHT-TT--EEE-TTS---HHHHHHHHHHHTT-TT--EEEEEPPGGGEETTTTEE-HHHHHHHHHHHHHHHHHHT---EEEEEPPPPTTT----EEE-S-----